Protein AF-A0A9P6C0B3-F1 (afdb_monomer_lite)

Organism: NCBI:txid1400762

Secondary structure (DSSP, 8-state):
-GGGS-TT-BTT-GGGPSP-PPPTTS-HHHHHHHHHH-STT--------SSTTSSHHHHHHHHHTTTS--B---TTS-GGG--TTHHHHHHHHHHHHH-HHHHHHHHHHHHH-TTGGGS-HHHHHIIIIIHHHHTT-S---

InterPro domains:
  IPR056884 Nephrocystin 3-like, N-terminal [PF24883] (40-130)

Sequence (141 aa):
MLPHVIPGAESNSATRDPSPKCYLDARIQVREDLHNRIDGATRLIWIHGLLAGVGKSAIMQTTIETTCATLFFSSSSDPPRNDSKKVPTTLAYNLAVANDGYYRYIKAVLSTDPFFREKSPAEWFHRLFIAPFINNLVEET

Structure (mmCIF, N/CA/C/O backbone):
data_AF-A0A9P6C0B3-F1
#
_entry.id   AF-A0A9P6C0B3-F1
#
loop_
_atom_site.group_PDB
_atom_site.id
_atom_site.type_symbol
_atom_site.label_atom_id
_atom_site.label_alt_id
_atom_site.label_comp_id
_atom_site.label_asym_id
_atom_site.label_entity_id
_atom_site.label_seq_id
_atom_site.pdbx_PDB_ins_code
_atom_site.Cartn_x
_atom_site.Cartn_y
_atom_site.Cartn_z
_atom_site.occupancy
_atom_site.B_iso_or_equiv
_atom_site.auth_seq_id
_atom_site.auth_comp_id
_atom_site.auth_asym_id
_atom_site.auth_atom_id
_atom_site.pdbx_PDB_model_num
ATOM 1 N N . MET A 1 1 ? -15.578 -2.709 0.037 1.00 55.88 1 MET A N 1
ATOM 2 C CA . MET A 1 1 ? -14.298 -2.041 -0.295 1.00 55.88 1 MET A CA 1
ATOM 3 C C . MET A 1 1 ? -14.275 -1.514 -1.734 1.00 55.88 1 MET A C 1
ATOM 5 O O . MET A 1 1 ? -13.920 -0.362 -1.925 1.00 55.88 1 MET A O 1
ATOM 9 N N . LEU A 1 2 ? -14.745 -2.298 -2.713 1.00 51.59 2 LEU A N 1
ATOM 10 C CA . LEU A 1 2 ? -14.649 -2.046 -4.164 1.00 51.59 2 LEU A CA 1
ATOM 11 C C . LEU A 1 2 ? -15.020 -0.648 -4.726 1.00 51.59 2 LEU A C 1
ATOM 13 O O . LEU A 1 2 ? -14.259 -0.171 -5.560 1.00 51.59 2 LEU A O 1
ATOM 17 N N . PRO A 1 3 ? -16.089 0.071 -4.314 1.00 61.16 3 PRO A N 1
ATOM 18 C CA . PRO A 1 3 ? -16.416 1.368 -4.935 1.00 61.1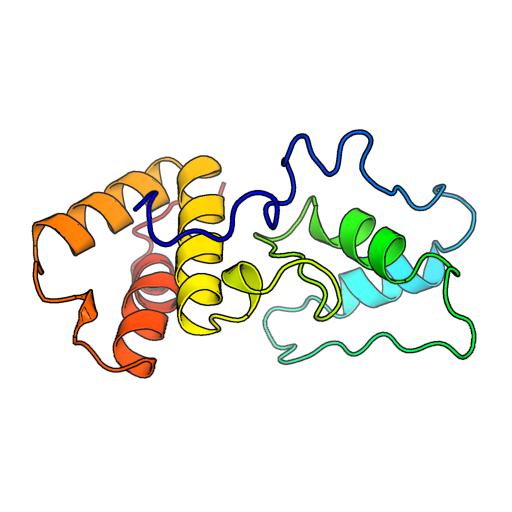6 3 PRO A CA 1
ATOM 19 C C . PRO A 1 3 ? -15.444 2.509 -4.574 1.00 61.16 3 PRO A C 1
ATOM 21 O O . PRO A 1 3 ? -15.614 3.641 -5.026 1.00 61.16 3 PRO A O 1
ATOM 24 N N . HIS A 1 4 ? -14.439 2.237 -3.738 1.00 66.75 4 HIS A N 1
ATOM 25 C CA . HIS A 1 4 ? -13.532 3.241 -3.175 1.00 66.75 4 HIS A CA 1
ATOM 26 C C . HIS A 1 4 ? -12.054 2.947 -3.457 1.00 66.75 4 HIS A C 1
ATOM 28 O O . HIS A 1 4 ? -11.175 3.581 -2.879 1.00 66.75 4 HIS A O 1
ATOM 34 N N . VAL A 1 5 ? -11.794 1.992 -4.344 1.00 70.50 5 VAL A N 1
ATOM 35 C CA . VAL A 1 5 ? -10.462 1.653 -4.843 1.00 70.50 5 VAL A CA 1
ATOM 36 C C . VAL A 1 5 ? -10.230 2.400 -6.159 1.00 70.50 5 VAL A C 1
ATOM 38 O O . VAL A 1 5 ? -11.191 2.710 -6.863 1.00 70.50 5 VAL A O 1
ATOM 41 N N . ILE A 1 6 ? -8.982 2.742 -6.483 1.00 73.38 6 ILE A N 1
ATOM 42 C CA . ILE A 1 6 ? -8.609 3.319 -7.780 1.00 73.38 6 ILE A CA 1
ATOM 43 C C . ILE A 1 6 ? -8.379 2.159 -8.760 1.00 73.38 6 ILE A C 1
ATOM 45 O O . ILE A 1 6 ? -7.325 1.519 -8.690 1.00 73.38 6 ILE A O 1
ATOM 49 N N . PRO A 1 7 ? -9.314 1.877 -9.689 1.00 70.00 7 PRO A N 1
ATOM 50 C CA . PRO A 1 7 ? -9.179 0.733 -10.576 1.00 70.00 7 PRO A CA 1
ATOM 51 C C . PRO A 1 7 ? -7.935 0.896 -11.445 1.00 70.00 7 PRO A C 1
ATOM 53 O O . PRO A 1 7 ? -7.698 1.952 -12.031 1.00 70.00 7 PRO A O 1
ATOM 56 N N . GLY A 1 8 ? -7.117 -0.147 -11.506 1.00 67.75 8 GLY A N 1
ATOM 57 C CA . GLY A 1 8 ? -5.891 -0.171 -12.295 1.00 67.75 8 GLY A CA 1
ATOM 58 C C . GLY A 1 8 ? -4.733 0.689 -11.794 1.00 67.75 8 GLY A C 1
ATOM 59 O O . GLY A 1 8 ? -3.803 0.958 -12.552 1.00 67.75 8 GLY A O 1
ATOM 60 N N . ALA A 1 9 ? -4.774 1.150 -10.542 1.00 69.94 9 ALA A N 1
ATOM 61 C CA . ALA A 1 9 ? -3.588 1.652 -9.835 1.00 69.94 9 ALA A CA 1
ATOM 62 C C . ALA A 1 9 ? -2.786 0.527 -9.152 1.00 69.94 9 ALA A C 1
ATOM 64 O O . ALA A 1 9 ? -1.698 0.752 -8.617 1.00 69.94 9 ALA A O 1
ATOM 65 N N . GLU A 1 10 ? -3.346 -0.676 -9.157 1.00 71.19 10 GLU A N 1
ATOM 66 C CA . GLU A 1 10 ? -2.810 -1.859 -8.497 1.00 71.19 10 GLU A CA 1
ATOM 67 C C . GLU A 1 10 ? -1.640 -2.445 -9.281 1.00 71.19 10 GLU A C 1
ATOM 69 O O . GLU A 1 10 ? -1.595 -2.353 -10.512 1.00 71.19 10 GLU A O 1
ATOM 74 N N . SER A 1 11 ? -0.683 -3.036 -8.563 1.00 65.12 11 SER A N 1
ATOM 75 C CA . SER A 1 11 ? 0.534 -3.605 -9.151 1.00 65.12 11 SER A CA 1
ATOM 76 C C . SER A 1 11 ? 0.227 -4.701 -10.175 1.00 65.12 11 SER A C 1
ATOM 78 O O . SER A 1 11 ? 0.871 -4.745 -11.217 1.00 65.12 11 SER A O 1
ATOM 80 N N . ASN A 1 12 ? -0.797 -5.515 -9.920 1.00 65.25 12 ASN A N 1
ATOM 81 C CA . ASN A 1 12 ? -1.239 -6.636 -10.754 1.00 65.25 12 ASN A CA 1
ATOM 82 C C . ASN A 1 12 ? -2.385 -6.282 -11.724 1.00 65.25 12 ASN A C 1
ATOM 84 O O . ASN A 1 12 ? -3.079 -7.171 -12.217 1.00 65.25 12 ASN A O 1
ATOM 88 N N . SER A 1 13 ? -2.642 -4.997 -11.980 1.00 66.75 13 SER A N 1
ATOM 89 C CA . SER A 1 13 ? -3.739 -4.621 -12.870 1.00 66.75 13 SER A CA 1
ATOM 90 C C . SER A 1 13 ? -3.490 -5.036 -14.322 1.00 66.75 13 SER A C 1
ATOM 92 O O . SER A 1 13 ? -2.424 -4.766 -14.869 1.00 66.75 13 SER A O 1
ATOM 94 N N . ALA A 1 14 ? -4.532 -5.541 -14.992 1.00 67.38 14 ALA A N 1
ATOM 95 C CA . ALA A 1 14 ? -4.520 -5.832 -16.427 1.00 67.38 14 ALA A CA 1
ATOM 96 C C . ALA A 1 14 ? -4.146 -4.622 -17.308 1.00 67.38 14 ALA A C 1
ATOM 98 O O . ALA A 1 14 ? -3.571 -4.795 -18.375 1.00 67.38 14 ALA A O 1
ATOM 99 N N . THR A 1 15 ? -4.399 -3.379 -16.869 1.00 65.44 15 THR A N 1
ATOM 100 C CA . THR A 1 15 ? -3.961 -2.183 -17.621 1.00 65.44 15 THR A CA 1
ATOM 101 C C . THR A 1 15 ? -2.446 -1.989 -17.606 1.00 65.44 15 THR A C 1
ATOM 103 O O . THR A 1 15 ? -1.927 -1.114 -18.294 1.00 65.44 15 THR A O 1
ATOM 106 N N . ARG A 1 16 ? -1.743 -2.748 -16.764 1.00 63.88 16 ARG A N 1
ATOM 107 C CA . ARG A 1 16 ? -0.292 -2.755 -16.637 1.00 63.88 16 ARG A CA 1
ATOM 108 C C . ARG A 1 16 ? 0.303 -4.057 -17.159 1.00 63.88 16 ARG A C 1
ATOM 110 O O . ARG A 1 16 ? 1.453 -4.285 -16.847 1.00 63.88 16 ARG A O 1
ATOM 117 N N . ASP A 1 17 ? -0.423 -4.900 -17.895 1.00 65.31 17 ASP A N 1
ATOM 118 C CA . ASP A 1 17 ? 0.117 -6.146 -18.454 1.00 65.31 17 ASP A CA 1
ATOM 119 C C . ASP A 1 17 ? 0.563 -5.945 -19.923 1.00 65.31 17 ASP A C 1
ATOM 121 O O . ASP A 1 17 ? -0.264 -5.547 -20.749 1.00 65.31 17 ASP A O 1
ATOM 125 N N . PRO A 1 18 ? 1.844 -6.175 -20.285 1.00 65.00 18 PRO A N 1
ATOM 126 C CA . PRO A 1 18 ? 2.954 -6.548 -19.411 1.00 65.00 18 PRO A CA 1
ATOM 127 C C . PRO A 1 18 ? 3.468 -5.372 -18.579 1.00 65.00 18 PRO A C 1
ATOM 129 O O . PRO A 1 18 ? 3.610 -4.247 -19.070 1.00 65.00 18 PRO A O 1
ATOM 132 N N . SER A 1 19 ? 3.810 -5.663 -17.320 1.00 62.06 19 SER A N 1
ATOM 133 C CA . SER A 1 19 ? 4.376 -4.681 -16.390 1.00 62.06 19 SER A CA 1
ATOM 134 C C . SER A 1 19 ? 5.587 -4.000 -17.021 1.00 62.06 19 SER A C 1
ATOM 136 O O . SER A 1 19 ? 6.425 -4.702 -17.595 1.00 62.06 19 SER A O 1
ATOM 138 N N . PRO A 1 20 ? 5.745 -2.665 -16.913 1.00 65.62 20 PRO A N 1
ATOM 139 C CA . PRO A 1 20 ? 6.956 -2.006 -17.374 1.00 65.62 20 PRO A CA 1
ATOM 140 C C . PRO A 1 20 ? 8.136 -2.494 -16.528 1.00 65.62 20 PRO A C 1
ATOM 142 O O . PRO A 1 20 ? 8.355 -2.043 -15.406 1.00 65.62 20 PRO A O 1
ATOM 145 N N . LYS A 1 21 ? 8.887 -3.449 -17.075 1.00 63.84 21 LYS A N 1
ATOM 146 C CA . LYS A 1 21 ? 10.059 -4.045 -16.439 1.00 63.84 21 LYS A CA 1
ATOM 147 C C . LYS A 1 21 ? 11.298 -3.255 -16.813 1.00 63.84 21 LYS A C 1
ATOM 149 O O . LYS A 1 21 ? 11.502 -2.893 -17.973 1.00 63.84 21 LYS A O 1
ATOM 154 N N . CYS A 1 22 ? 12.146 -2.998 -15.826 1.00 64.19 22 CYS A N 1
ATOM 155 C CA . CYS A 1 22 ? 13.499 -2.571 -16.121 1.00 64.19 22 CYS A CA 1
ATOM 156 C C . CYS A 1 22 ? 14.297 -3.814 -16.530 1.00 64.19 22 CYS A C 1
ATOM 158 O O . CYS A 1 22 ? 14.380 -4.766 -15.754 1.00 64.19 22 CYS A O 1
ATOM 160 N N . TYR A 1 23 ? 14.848 -3.832 -17.747 1.00 62.38 23 TYR A N 1
ATOM 161 C CA . TYR A 1 23 ? 15.760 -4.901 -18.155 1.00 62.38 23 TYR A CA 1
ATOM 162 C C . TYR A 1 23 ? 16.934 -4.949 -17.170 1.00 62.38 23 TYR A C 1
ATOM 164 O O . TYR A 1 23 ? 17.548 -3.916 -16.885 1.00 62.38 23 TYR A O 1
ATOM 172 N N . LEU A 1 24 ? 17.167 -6.148 -16.621 1.00 54.00 24 LEU A N 1
ATOM 173 C CA . LEU A 1 24 ? 17.952 -6.418 -15.410 1.00 54.00 24 LEU A CA 1
ATOM 174 C C . LEU A 1 24 ? 19.341 -5.765 -15.408 1.00 54.00 24 LEU A C 1
ATOM 176 O O . LEU A 1 24 ? 19.839 -5.394 -14.348 1.00 54.00 24 LEU A O 1
ATOM 180 N N . ASP A 1 25 ? 19.925 -5.588 -16.588 1.00 57.72 25 ASP A N 1
ATOM 181 C CA . ASP A 1 25 ? 21.346 -5.296 -16.752 1.00 57.72 25 ASP A CA 1
ATOM 182 C C . ASP A 1 25 ? 21.640 -3.785 -16.746 1.00 57.72 25 ASP A C 1
ATOM 184 O O . ASP A 1 25 ? 22.766 -3.360 -16.501 1.00 57.72 25 ASP A O 1
ATOM 188 N N . ALA A 1 26 ? 20.630 -2.936 -16.971 1.00 56.06 26 ALA A N 1
ATOM 189 C CA . ALA A 1 26 ? 20.849 -1.511 -17.233 1.00 56.06 26 ALA A CA 1
ATOM 190 C C . ALA A 1 26 ? 20.853 -0.612 -15.977 1.00 56.06 26 ALA A C 1
ATOM 192 O O . ALA A 1 26 ? 21.152 0.581 -16.082 1.00 56.06 26 ALA A O 1
ATOM 193 N N . ARG A 1 27 ? 20.464 -1.120 -14.795 1.00 63.94 27 ARG A N 1
ATOM 194 C CA . ARG A 1 27 ? 20.191 -0.280 -13.600 1.00 63.94 27 ARG A CA 1
ATOM 195 C C . ARG A 1 27 ? 20.495 -0.950 -12.247 1.00 63.94 27 ARG A C 1
ATOM 197 O O . ARG A 1 27 ? 19.934 -0.530 -11.238 1.00 63.94 27 ARG A O 1
ATOM 204 N N . ILE A 1 28 ? 21.369 -1.960 -12.207 1.00 67.25 28 ILE A N 1
ATOM 205 C CA . ILE A 1 28 ? 21.651 -2.766 -10.998 1.00 67.25 28 ILE A CA 1
ATOM 206 C C . ILE A 1 28 ? 21.989 -1.890 -9.783 1.00 67.25 28 ILE A C 1
ATOM 208 O O . ILE A 1 28 ? 21.347 -2.032 -8.749 1.00 67.25 28 ILE A O 1
ATOM 212 N N . GLN A 1 29 ? 22.905 -0.927 -9.933 1.00 70.12 29 GLN A N 1
ATOM 213 C CA . GLN A 1 29 ? 23.326 -0.043 -8.836 1.00 70.12 29 GLN A CA 1
ATOM 214 C C . GLN A 1 29 ? 22.158 0.745 -8.230 1.00 70.12 29 GLN A C 1
ATOM 216 O O . GLN A 1 29 ? 21.997 0.777 -7.021 1.00 70.12 29 GLN A O 1
ATOM 221 N N . VAL A 1 30 ? 21.276 1.306 -9.063 1.00 72.06 30 VAL A N 1
ATOM 222 C CA . VAL A 1 30 ? 20.123 2.084 -8.579 1.00 72.06 30 VAL A CA 1
ATOM 223 C C . VAL A 1 30 ? 19.123 1.197 -7.833 1.00 72.06 30 VAL A C 1
ATOM 225 O O . VAL A 1 30 ? 18.468 1.661 -6.903 1.00 72.06 30 VAL A O 1
ATOM 228 N N . ARG A 1 31 ? 18.978 -0.070 -8.238 1.00 71.31 31 ARG A N 1
ATOM 229 C CA . ARG A 1 31 ? 18.092 -1.021 -7.559 1.00 71.31 31 ARG A CA 1
ATOM 230 C C . ARG A 1 31 ? 18.666 -1.470 -6.221 1.00 71.31 31 ARG A C 1
ATOM 232 O O . ARG A 1 31 ? 17.924 -1.463 -5.250 1.00 71.31 31 ARG A O 1
ATOM 239 N N . GLU A 1 32 ? 19.949 -1.811 -6.183 1.00 74.69 32 GLU A N 1
ATOM 240 C CA . GLU A 1 32 ? 20.679 -2.149 -4.954 1.00 74.69 32 GLU A CA 1
ATOM 241 C C . GLU A 1 32 ? 20.620 -0.987 -3.955 1.00 74.69 32 GLU A C 1
ATOM 243 O O . GLU A 1 32 ? 20.222 -1.169 -2.808 1.00 74.69 32 GLU A O 1
ATOM 248 N N . ASP A 1 33 ? 20.900 0.236 -4.413 1.00 76.31 33 ASP A N 1
ATOM 249 C CA . ASP A 1 33 ? 20.789 1.445 -3.596 1.00 76.31 33 ASP A CA 1
ATOM 250 C C . ASP A 1 33 ? 19.361 1.651 -3.083 1.00 76.31 33 ASP A C 1
ATOM 252 O O . ASP A 1 33 ? 19.157 2.060 -1.942 1.00 76.31 33 ASP A O 1
ATOM 256 N N . LEU A 1 34 ? 18.353 1.382 -3.919 1.00 75.75 34 LEU A N 1
ATOM 257 C CA . LEU A 1 34 ? 16.957 1.502 -3.522 1.00 75.75 34 LEU A CA 1
ATOM 258 C C . LEU A 1 34 ? 16.574 0.423 -2.502 1.00 75.75 34 LEU A C 1
ATOM 260 O O . LEU A 1 34 ? 15.927 0.762 -1.521 1.00 75.75 34 LEU A O 1
ATOM 264 N N . HIS A 1 35 ? 16.994 -0.831 -2.683 1.00 74.38 35 HIS A N 1
ATOM 265 C CA . HIS A 1 35 ? 16.762 -1.908 -1.713 1.00 74.38 35 HIS A CA 1
ATOM 266 C C . HIS A 1 35 ? 17.434 -1.620 -0.374 1.00 74.38 35 HIS A C 1
ATOM 268 O O . HIS A 1 35 ? 16.765 -1.693 0.649 1.00 74.38 35 HIS A O 1
ATOM 274 N N . ASN A 1 36 ? 18.697 -1.194 -0.376 1.00 75.31 36 ASN A N 1
ATOM 275 C CA . ASN A 1 36 ? 19.425 -0.847 0.847 1.00 75.31 36 ASN A CA 1
ATOM 276 C C . ASN A 1 36 ? 18.813 0.351 1.583 1.00 75.31 36 ASN A C 1
ATOM 278 O O . ASN A 1 36 ? 18.947 0.469 2.797 1.00 75.31 36 ASN A O 1
ATOM 282 N N . ARG A 1 37 ? 18.145 1.249 0.852 1.00 72.31 37 ARG A N 1
ATOM 283 C CA . ARG A 1 37 ? 17.434 2.400 1.420 1.00 72.31 37 ARG A CA 1
ATOM 284 C C . ARG A 1 37 ? 15.989 2.102 1.784 1.00 72.31 37 ARG A C 1
ATOM 286 O O . ARG A 1 37 ? 15.377 2.925 2.446 1.00 72.31 37 ARG A O 1
ATOM 293 N N . ILE A 1 38 ? 15.414 0.977 1.371 1.00 70.94 38 ILE A N 1
ATOM 294 C CA . ILE A 1 38 ? 14.140 0.505 1.921 1.00 70.94 38 ILE A CA 1
ATOM 295 C C . ILE A 1 38 ? 14.475 -0.209 3.235 1.00 70.94 38 ILE A C 1
ATOM 297 O O . ILE A 1 38 ? 14.327 -1.416 3.387 1.00 70.94 38 ILE A O 1
ATOM 301 N N . ASP A 1 39 ? 14.990 0.561 4.190 1.00 66.88 39 ASP A N 1
ATOM 302 C CA . ASP A 1 39 ? 15.026 0.170 5.588 1.00 66.88 39 ASP A CA 1
ATOM 303 C C . ASP A 1 39 ? 13.744 0.686 6.258 1.00 66.88 39 ASP A C 1
ATOM 305 O O . ASP A 1 39 ? 13.143 1.675 5.828 1.00 66.88 39 ASP A O 1
ATOM 309 N N . GLY A 1 40 ? 13.280 0.028 7.322 1.00 61.78 40 GLY A N 1
ATOM 310 C CA . GLY A 1 40 ? 12.069 0.449 8.046 1.00 61.78 40 GLY A CA 1
ATOM 311 C C . GLY A 1 40 ? 12.138 1.870 8.639 1.00 61.78 40 GLY A C 1
ATOM 312 O O . GLY A 1 40 ? 11.162 2.338 9.224 1.00 61.78 40 GLY A O 1
ATOM 313 N N . ALA A 1 41 ? 13.274 2.567 8.504 1.00 66.88 41 ALA A N 1
ATOM 314 C CA . ALA A 1 41 ? 13.493 3.939 8.947 1.00 66.88 41 ALA A CA 1
ATOM 315 C C . ALA A 1 41 ? 13.276 4.982 7.834 1.00 66.88 41 ALA A C 1
ATOM 317 O O . ALA A 1 41 ? 13.078 6.169 8.129 1.00 66.88 41 ALA A O 1
ATOM 318 N N . THR A 1 42 ? 13.291 4.576 6.563 1.00 68.12 42 THR A N 1
ATOM 319 C CA . THR A 1 42 ? 13.213 5.503 5.437 1.00 68.12 42 THR A CA 1
ATOM 320 C C . THR A 1 42 ? 11.792 6.008 5.214 1.00 68.12 42 THR A C 1
ATOM 322 O O . THR A 1 42 ? 10.876 5.282 4.842 1.00 68.12 42 THR A O 1
ATOM 325 N N . ARG A 1 43 ? 11.608 7.317 5.422 1.00 66.12 43 ARG A N 1
ATOM 326 C CA . ARG A 1 43 ? 10.287 7.970 5.371 1.00 66.12 43 ARG A CA 1
ATOM 327 C C . ARG A 1 43 ? 9.870 8.423 3.972 1.00 66.12 43 ARG A C 1
ATOM 329 O O . ARG A 1 43 ? 8.683 8.620 3.732 1.00 66.12 43 ARG A O 1
ATOM 336 N N . LEU A 1 44 ? 10.829 8.640 3.070 1.00 77.50 44 LEU A N 1
ATOM 337 C CA . LEU A 1 44 ? 10.578 9.070 1.694 1.00 77.50 44 LEU A CA 1
ATOM 338 C C . LEU A 1 44 ? 11.798 8.796 0.808 1.00 77.50 44 LEU A C 1
ATOM 340 O O . LEU A 1 44 ? 12.906 9.233 1.123 1.00 77.50 44 LEU A O 1
ATOM 344 N N . ILE A 1 45 ? 11.581 8.155 -0.343 1.00 76.06 45 ILE A N 1
ATOM 345 C CA . ILE A 1 45 ? 12.592 8.016 -1.396 1.00 76.06 45 ILE A CA 1
ATOM 346 C C . ILE A 1 45 ? 12.122 8.779 -2.629 1.00 76.06 45 ILE A C 1
ATOM 348 O O . ILE A 1 45 ? 11.065 8.493 -3.188 1.00 76.06 45 ILE A O 1
ATOM 352 N N . TRP A 1 46 ? 12.916 9.759 -3.056 1.00 79.25 46 TRP A N 1
ATOM 353 C CA . TRP A 1 46 ? 12.627 10.578 -4.228 1.00 79.25 46 TRP A CA 1
ATOM 354 C C . TRP A 1 46 ? 13.542 10.195 -5.393 1.00 79.25 46 TRP A C 1
ATOM 356 O O . TRP A 1 46 ? 14.754 10.396 -5.324 1.00 79.25 46 TRP A O 1
ATOM 366 N N . ILE A 1 47 ? 12.966 9.653 -6.471 1.00 75.44 47 ILE A N 1
ATOM 367 C CA . ILE A 1 47 ? 13.692 9.288 -7.696 1.00 75.44 47 ILE A CA 1
ATOM 368 C C . ILE A 1 47 ? 13.409 10.342 -8.768 1.00 75.44 47 ILE A C 1
ATOM 370 O O . ILE A 1 47 ? 12.316 10.398 -9.333 1.00 75.44 47 ILE A O 1
ATOM 374 N N . HIS A 1 48 ? 14.409 11.159 -9.094 1.00 76.75 48 HIS A N 1
ATOM 375 C CA . HIS A 1 48 ? 14.323 12.170 -10.149 1.00 76.75 48 HIS A CA 1
ATOM 376 C C . HIS A 1 48 ? 15.315 11.888 -11.279 1.00 76.75 48 HIS A C 1
ATOM 378 O O . HIS A 1 48 ? 16.299 11.175 -11.120 1.00 76.75 48 HIS A O 1
ATOM 384 N N . GLY A 1 49 ? 15.047 12.442 -12.459 1.00 70.75 49 GLY A N 1
ATOM 385 C CA . GLY A 1 49 ? 15.947 12.323 -13.603 1.00 70.75 49 GLY A CA 1
ATOM 386 C C . GLY A 1 49 ? 15.513 13.246 -14.729 1.00 70.75 49 GLY A C 1
ATOM 387 O O . GLY A 1 49 ? 14.310 13.393 -14.950 1.00 70.75 49 GLY A O 1
ATOM 388 N N . LEU A 1 50 ? 16.496 13.827 -15.418 1.00 69.75 50 LEU A N 1
ATOM 389 C CA . LEU A 1 50 ? 16.349 14.922 -16.388 1.00 69.75 50 LEU A CA 1
ATOM 390 C C . LEU A 1 50 ? 15.489 14.574 -17.611 1.00 69.75 50 LEU A C 1
ATOM 392 O O . LEU A 1 50 ? 14.907 15.455 -18.230 1.00 69.75 50 LEU A O 1
ATOM 396 N N . LEU A 1 51 ? 15.392 13.290 -17.947 1.00 53.41 51 LEU A N 1
ATOM 397 C CA . LEU A 1 51 ? 14.681 12.808 -19.125 1.00 53.41 51 LEU A CA 1
ATOM 398 C C . LEU A 1 51 ? 13.370 12.115 -18.723 1.00 53.41 51 LEU A C 1
ATOM 400 O O . LEU A 1 51 ? 13.331 11.272 -17.814 1.00 53.41 51 LEU A O 1
ATOM 404 N N . ALA A 1 52 ? 12.280 12.459 -19.409 1.00 64.94 52 ALA A N 1
ATOM 405 C CA . ALA A 1 52 ? 11.047 11.676 -19.390 1.00 64.94 52 ALA A CA 1
ATOM 406 C C . ALA A 1 52 ? 11.273 10.336 -20.118 1.00 64.94 52 ALA A C 1
ATOM 408 O O . ALA A 1 52 ? 12.126 10.237 -20.993 1.00 64.94 52 ALA A O 1
ATOM 409 N N . GLY A 1 53 ? 10.562 9.276 -19.727 1.00 61.44 53 GLY A N 1
ATOM 410 C CA . GLY A 1 53 ? 10.641 7.979 -20.417 1.00 61.44 53 GLY A CA 1
ATOM 411 C C . GLY A 1 53 ? 11.863 7.099 -20.106 1.00 61.44 53 GLY A C 1
ATOM 412 O O . GLY A 1 53 ? 11.895 5.956 -20.537 1.00 61.44 53 GLY A O 1
ATOM 413 N N . VAL A 1 54 ? 12.825 7.535 -19.282 1.00 65.75 54 VAL A N 1
ATOM 414 C CA . VAL A 1 54 ? 14.030 6.731 -18.934 1.00 65.75 54 VAL A CA 1
ATOM 415 C C . VAL A 1 54 ? 13.789 5.536 -18.001 1.00 65.75 54 VAL A C 1
ATOM 417 O O . VAL A 1 54 ? 14.740 4.963 -17.464 1.00 65.75 54 VAL A O 1
ATOM 420 N N . GLY A 1 55 ? 12.524 5.179 -17.775 1.00 66.44 55 GLY A N 1
ATOM 421 C CA . GLY A 1 55 ? 12.152 4.008 -16.987 1.00 66.44 55 GLY A CA 1
ATOM 422 C C . GLY A 1 55 ? 12.183 4.203 -15.470 1.00 66.44 55 GLY A C 1
ATOM 423 O O . GLY A 1 55 ? 12.271 3.216 -14.757 1.00 66.44 55 GLY A O 1
ATOM 424 N N . LYS A 1 56 ? 12.073 5.434 -14.942 1.00 75.25 56 LYS A N 1
ATOM 425 C CA . LYS A 1 56 ? 12.014 5.677 -13.479 1.00 75.25 56 LYS A CA 1
ATOM 426 C C . LYS A 1 56 ? 10.905 4.860 -12.799 1.00 75.25 56 LYS A C 1
ATOM 428 O O . LYS A 1 56 ? 11.156 4.178 -11.812 1.00 75.25 56 LYS A O 1
ATOM 433 N N . SER A 1 57 ? 9.704 4.870 -13.378 1.00 72.06 57 SER A N 1
ATOM 434 C CA . SER A 1 57 ? 8.570 4.075 -12.891 1.00 72.06 57 SER A CA 1
ATOM 435 C C . SER A 1 57 ? 8.802 2.568 -13.029 1.00 72.06 57 SER A C 1
ATOM 437 O O . SER A 1 57 ? 8.358 1.822 -12.168 1.00 72.06 57 SER A O 1
ATOM 439 N N . ALA A 1 58 ? 9.528 2.132 -14.066 1.00 73.75 58 ALA A N 1
ATOM 440 C CA . ALA A 1 58 ? 9.882 0.727 -14.271 1.00 73.75 58 ALA A CA 1
ATOM 441 C C . ALA A 1 58 ? 10.912 0.237 -13.241 1.00 73.75 58 ALA A C 1
ATOM 443 O O . ALA A 1 58 ? 10.791 -0.877 -12.743 1.00 73.75 58 ALA A O 1
ATOM 444 N N . ILE A 1 59 ? 11.897 1.073 -12.882 1.00 74.62 59 ILE A N 1
ATOM 445 C CA . ILE A 1 59 ? 12.859 0.785 -11.805 1.00 74.62 59 ILE A CA 1
ATOM 446 C C . ILE A 1 59 ? 12.113 0.640 -10.489 1.00 74.62 59 ILE A C 1
ATOM 448 O O . ILE A 1 59 ? 12.260 -0.384 -9.837 1.00 74.62 59 ILE A O 1
ATOM 452 N N . MET A 1 60 ? 11.282 1.630 -10.137 1.00 74.62 60 MET A N 1
ATOM 453 C CA . MET A 1 60 ? 10.523 1.573 -8.894 1.00 74.62 60 MET A CA 1
ATOM 454 C C . MET A 1 60 ? 9.676 0.307 -8.880 1.00 74.62 60 MET A C 1
ATOM 456 O O . MET A 1 60 ? 9.879 -0.512 -8.001 1.00 74.62 60 MET A O 1
ATOM 460 N N . GLN A 1 61 ? 8.866 0.065 -9.916 1.00 74.19 61 GLN A N 1
ATOM 461 C CA . GLN A 1 61 ? 8.063 -1.152 -10.014 1.00 74.19 61 GLN A CA 1
ATOM 462 C C . GLN A 1 61 ? 8.871 -2.433 -9.833 1.00 74.19 61 GLN A C 1
ATOM 464 O O . GLN A 1 61 ? 8.520 -3.227 -8.974 1.00 74.19 61 GLN A O 1
ATOM 469 N N . THR A 1 62 ? 9.985 -2.589 -10.543 1.00 72.31 62 THR A N 1
ATOM 470 C CA . THR A 1 62 ? 10.807 -3.805 -10.452 1.00 72.31 62 THR A CA 1
ATOM 471 C C . THR A 1 62 ? 11.398 -4.016 -9.047 1.00 72.31 62 THR A C 1
ATOM 473 O O . THR A 1 62 ? 11.610 -5.154 -8.647 1.00 72.31 62 THR A O 1
ATOM 476 N N . THR A 1 63 ? 11.685 -2.950 -8.291 1.00 71.94 63 THR A N 1
ATOM 477 C CA . THR A 1 63 ? 12.321 -3.056 -6.965 1.00 71.94 63 THR A CA 1
ATOM 478 C C . THR A 1 63 ? 11.341 -3.403 -5.844 1.00 71.94 63 THR A C 1
ATOM 480 O O . THR A 1 63 ? 11.694 -4.148 -4.933 1.00 71.94 63 THR A O 1
ATOM 483 N N . ILE A 1 64 ? 10.133 -2.843 -5.891 1.00 71.44 64 ILE A N 1
ATOM 484 C CA . ILE A 1 64 ? 9.123 -2.957 -4.820 1.00 71.44 64 ILE A CA 1
ATOM 485 C C . ILE A 1 64 ? 8.067 -4.037 -5.067 1.00 71.44 64 ILE A C 1
ATOM 487 O O . ILE A 1 64 ? 7.383 -4.430 -4.126 1.00 71.44 64 ILE A O 1
ATOM 491 N N . GLU A 1 65 ? 7.954 -4.559 -6.293 1.00 66.69 65 GLU A N 1
ATOM 492 C CA . GLU A 1 65 ? 7.021 -5.644 -6.643 1.00 66.69 65 GLU A CA 1
ATOM 493 C C . GLU A 1 65 ? 7.238 -6.915 -5.803 1.00 66.69 65 GLU A C 1
ATOM 495 O O . GLU A 1 65 ? 6.295 -7.675 -5.606 1.00 66.69 65 GLU A O 1
ATOM 500 N N . THR A 1 66 ? 8.437 -7.115 -5.245 1.00 64.06 66 THR A N 1
ATOM 501 C CA . THR A 1 66 ? 8.773 -8.277 -4.405 1.00 64.06 66 THR A CA 1
ATOM 502 C C . THR A 1 66 ? 8.865 -7.978 -2.908 1.00 64.06 66 THR A C 1
ATOM 504 O O . THR A 1 66 ? 9.152 -8.893 -2.145 1.00 64.06 66 THR A O 1
ATOM 507 N N . THR A 1 67 ? 8.691 -6.727 -2.470 1.00 64.62 67 THR A N 1
ATOM 508 C CA . THR A 1 67 ? 8.997 -6.329 -1.080 1.00 64.62 67 THR A CA 1
ATOM 509 C C . THR A 1 67 ? 7.893 -5.549 -0.380 1.00 64.62 67 THR A C 1
ATOM 511 O O . THR A 1 67 ? 7.844 -5.570 0.846 1.00 64.62 67 THR A O 1
ATOM 514 N N . CYS A 1 68 ? 7.002 -4.855 -1.098 1.00 66.94 68 CYS A N 1
ATOM 515 C CA . CYS A 1 68 ? 6.008 -3.983 -0.468 1.00 66.94 68 CYS A CA 1
ATOM 516 C C . CYS A 1 68 ? 4.681 -3.930 -1.233 1.00 66.94 68 CYS A C 1
ATOM 518 O O . CYS A 1 68 ? 4.634 -3.928 -2.466 1.00 66.94 68 CYS A O 1
ATOM 520 N N . ALA A 1 69 ? 3.583 -3.734 -0.497 1.00 66.06 69 ALA A N 1
ATOM 521 C CA . ALA A 1 69 ? 2.346 -3.276 -1.114 1.00 66.06 69 ALA A CA 1
ATOM 522 C C . ALA A 1 69 ? 2.546 -1.890 -1.730 1.00 66.06 69 ALA A C 1
ATOM 524 O O . ALA A 1 69 ? 3.086 -0.977 -1.106 1.00 66.06 69 ALA A O 1
ATOM 525 N N . THR A 1 70 ? 2.101 -1.743 -2.974 1.00 69.38 70 THR A N 1
ATOM 526 C CA . THR A 1 70 ? 2.410 -0.573 -3.793 1.00 69.38 70 THR A CA 1
ATOM 527 C C . THR A 1 70 ? 1.169 -0.041 -4.489 1.00 69.38 70 THR A C 1
ATOM 529 O O . THR A 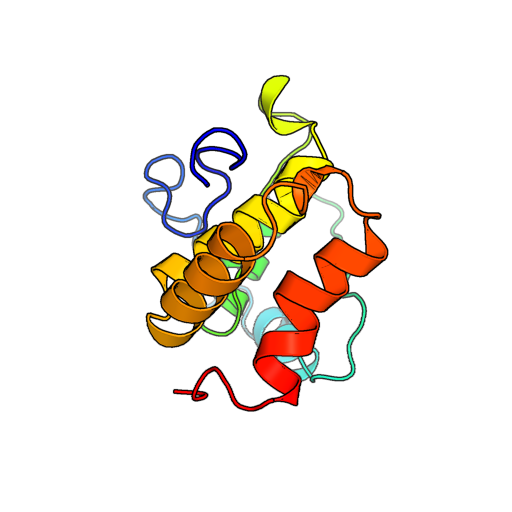1 70 ? 0.311 -0.808 -4.929 1.00 69.38 70 THR A O 1
ATOM 532 N N . LEU A 1 71 ? 1.116 1.284 -4.645 1.00 69.62 71 LEU A N 1
ATOM 533 C CA . LEU A 1 71 ? 0.181 1.980 -5.517 1.00 69.62 71 LEU A CA 1
ATOM 534 C C . LEU A 1 71 ? 0.921 2.750 -6.623 1.00 69.62 71 LEU A C 1
ATOM 536 O O . LEU A 1 71 ? 1.835 3.519 -6.330 1.00 69.62 71 LEU A O 1
ATOM 540 N N . PHE A 1 72 ? 0.480 2.619 -7.876 1.00 67.94 72 PHE A N 1
ATOM 541 C CA . PHE A 1 72 ? 0.966 3.440 -8.989 1.00 67.94 72 PHE A CA 1
ATOM 542 C C . PHE A 1 72 ? -0.136 4.353 -9.522 1.00 67.94 72 PHE A C 1
ATOM 544 O O . PHE A 1 72 ? -1.176 3.888 -9.984 1.00 67.94 72 PHE A O 1
ATOM 551 N N . PHE A 1 73 ? 0.115 5.659 -9.540 1.00 66.19 73 PHE A N 1
ATOM 552 C CA . PHE A 1 73 ? -0.794 6.644 -10.121 1.00 66.19 73 PHE A CA 1
ATOM 553 C C . PHE A 1 73 ? -0.015 7.740 -10.857 1.00 66.19 73 PHE A C 1
ATOM 555 O O . PHE A 1 73 ? 1.142 8.014 -10.546 1.00 66.19 73 PHE A O 1
ATOM 562 N N . SER A 1 74 ? -0.651 8.348 -11.858 1.00 60.12 74 SER A N 1
ATOM 563 C CA . SER A 1 74 ? -0.147 9.519 -12.581 1.00 60.12 74 SER A CA 1
ATOM 564 C C . SER A 1 74 ? -1.253 10.565 -12.641 1.00 60.12 74 SER A C 1
ATOM 566 O O . SER A 1 74 ? -2.409 10.218 -12.889 1.00 60.12 74 SER A O 1
ATOM 568 N N . SER A 1 75 ? -0.898 11.837 -12.442 1.00 56.28 75 SER A N 1
ATOM 569 C CA . SER A 1 75 ? -1.836 12.968 -12.510 1.00 56.28 75 SER A CA 1
ATOM 570 C C . SER A 1 75 ? -2.451 13.160 -13.900 1.00 56.28 75 SER A C 1
ATOM 572 O O . SER A 1 75 ? -3.491 13.798 -14.025 1.00 56.28 75 SER A O 1
ATOM 574 N N . SER A 1 76 ? -1.823 12.607 -14.941 1.00 52.16 76 SER A N 1
ATOM 575 C CA . SER A 1 76 ? -2.226 12.757 -16.343 1.00 52.16 76 SER A CA 1
ATOM 576 C C . SER A 1 76 ? -3.267 11.744 -16.829 1.00 52.16 76 SER A C 1
ATOM 578 O O . SER A 1 76 ? -3.716 11.843 -17.966 1.00 52.16 76 SER A O 1
ATOM 580 N N . SER A 1 77 ? -3.639 10.762 -16.008 1.00 51.38 77 SER A N 1
ATOM 581 C CA . SER A 1 77 ? -4.525 9.661 -16.406 1.00 51.38 77 SER A CA 1
ATOM 582 C C . SER A 1 77 ? -5.773 9.640 -15.523 1.00 51.38 77 SER A C 1
ATOM 584 O O . SER A 1 77 ? -5.726 9.184 -14.386 1.00 51.38 77 SER A O 1
ATOM 586 N N . ASP A 1 78 ? -6.872 10.135 -16.096 1.00 53.78 78 ASP A N 1
ATOM 587 C CA . ASP A 1 78 ? -8.270 10.061 -15.653 1.00 53.78 78 ASP A CA 1
ATOM 588 C C . ASP A 1 78 ? -8.705 10.880 -14.407 1.00 53.78 78 ASP A C 1
ATOM 590 O O . ASP A 1 78 ? -8.286 10.596 -13.281 1.00 53.78 78 ASP A O 1
ATOM 594 N N . PRO A 1 79 ? -9.678 11.813 -14.550 1.00 53.25 79 PRO A N 1
ATOM 595 C CA . PRO A 1 79 ? -10.298 12.554 -13.440 1.00 53.25 79 PRO A CA 1
ATOM 596 C C . PRO A 1 79 ? -10.761 11.713 -12.228 1.00 53.25 79 PRO A C 1
ATOM 598 O O . PRO A 1 79 ? -10.552 12.159 -11.097 1.00 53.25 79 PRO A O 1
ATOM 601 N N . PRO A 1 80 ? -11.346 10.499 -12.378 1.00 55.31 80 PRO A N 1
ATOM 602 C CA . PRO A 1 80 ? -11.759 9.683 -11.229 1.00 55.31 80 PRO A CA 1
ATOM 603 C C . PRO A 1 80 ? -10.606 9.146 -10.360 1.00 55.31 80 PRO A C 1
ATOM 605 O O . PRO A 1 80 ? -10.881 8.633 -9.266 1.00 55.31 80 PRO A O 1
ATOM 608 N N . ARG A 1 81 ? -9.344 9.263 -10.813 1.00 54.69 81 ARG A N 1
ATOM 609 C CA . ARG A 1 81 ? -8.132 8.852 -10.080 1.00 54.69 81 ARG A CA 1
ATOM 610 C C . ARG A 1 81 ? -7.532 9.953 -9.196 1.00 54.69 81 ARG A C 1
ATOM 612 O O . ARG A 1 81 ? -6.585 9.674 -8.469 1.00 54.69 81 ARG A O 1
ATOM 619 N N . ASN A 1 82 ? -8.083 11.170 -9.209 1.00 61.69 82 ASN A N 1
ATOM 620 C CA . ASN A 1 82 ? -7.542 12.309 -8.453 1.00 61.69 82 ASN A CA 1
ATOM 621 C C . ASN A 1 82 ? -8.119 12.455 -7.027 1.00 61.69 82 ASN A C 1
ATOM 623 O O . ASN A 1 82 ? -7.970 13.494 -6.387 1.00 61.69 82 ASN A O 1
ATOM 627 N N . ASP A 1 83 ? -8.807 11.428 -6.522 1.00 69.12 83 ASP A N 1
ATOM 628 C CA . ASP A 1 83 ? -9.306 11.412 -5.148 1.00 69.12 83 ASP A CA 1
ATOM 629 C C . ASP A 1 83 ? -8.258 10.796 -4.216 1.00 69.12 83 ASP A C 1
ATOM 631 O O . ASP A 1 83 ? -8.130 9.573 -4.101 1.00 69.12 83 ASP A O 1
ATOM 635 N N . SER A 1 84 ? -7.513 11.662 -3.528 1.00 68.31 84 SER A N 1
ATOM 636 C CA . SER A 1 84 ? -6.489 11.264 -2.558 1.00 68.31 84 SER A CA 1
ATOM 637 C C . SER A 1 84 ? -7.039 10.389 -1.426 1.00 68.31 84 SER A C 1
ATOM 639 O O . SER A 1 84 ? -6.286 9.611 -0.843 1.00 68.31 84 SER A O 1
ATOM 641 N N . LYS A 1 85 ? -8.352 10.421 -1.152 1.00 69.88 85 LYS A N 1
ATOM 642 C CA . LYS A 1 85 ? -8.990 9.559 -0.142 1.00 69.88 85 LYS A CA 1
ATOM 643 C C . LYS A 1 85 ? -9.054 8.091 -0.572 1.00 69.88 85 LYS A C 1
ATOM 645 O O . LYS A 1 85 ? -9.158 7.202 0.273 1.00 69.88 85 LYS A O 1
ATOM 650 N N . LYS A 1 86 ? -8.953 7.805 -1.874 1.00 75.44 86 LYS A N 1
ATOM 651 C CA . LYS A 1 86 ? -8.941 6.432 -2.404 1.00 75.44 86 LYS A CA 1
ATOM 652 C C . LYS A 1 86 ? -7.563 5.779 -2.335 1.00 75.44 86 LYS A C 1
ATOM 654 O O . LYS A 1 86 ? -7.481 4.553 -2.387 1.00 75.44 86 LYS A O 1
ATOM 659 N N . VAL A 1 87 ? -6.492 6.563 -2.183 1.00 77.38 87 VAL A N 1
ATOM 660 C CA . VAL A 1 87 ? -5.110 6.058 -2.110 1.00 77.38 87 VAL A CA 1
ATOM 661 C C . VAL A 1 87 ? -4.924 5.091 -0.927 1.00 77.38 87 VAL A C 1
ATOM 663 O O . VAL A 1 87 ? -4.573 3.937 -1.181 1.00 77.38 87 VAL A O 1
ATOM 666 N N . PRO A 1 88 ? -5.248 5.461 0.333 1.00 77.62 88 PRO A N 1
ATOM 667 C CA . PRO A 1 88 ? -5.167 4.536 1.468 1.00 77.62 88 PRO A CA 1
ATOM 668 C C . PRO A 1 88 ? -6.059 3.303 1.297 1.00 77.62 88 PRO A C 1
ATOM 670 O O . PRO A 1 88 ? -5.655 2.188 1.609 1.00 77.62 88 PRO A O 1
ATOM 673 N N . THR A 1 89 ? -7.268 3.487 0.761 1.00 80.06 89 THR A N 1
ATOM 674 C CA . THR A 1 89 ? -8.215 2.380 0.568 1.00 80.06 89 THR A CA 1
ATOM 675 C C . THR A 1 89 ? -7.695 1.364 -0.444 1.00 80.06 89 THR A C 1
ATOM 677 O O . THR A 1 89 ? -7.830 0.162 -0.231 1.00 80.06 89 THR A O 1
ATOM 680 N N . THR A 1 90 ? -7.081 1.841 -1.527 1.00 79.88 90 THR A N 1
ATOM 681 C CA . THR A 1 90 ? -6.494 0.975 -2.555 1.00 79.88 90 THR A CA 1
ATOM 682 C C . THR A 1 90 ? -5.286 0.230 -2.010 1.00 79.88 90 THR A C 1
ATOM 684 O O . THR A 1 90 ? -5.165 -0.965 -2.227 1.00 79.88 90 THR A O 1
ATOM 687 N N . LEU A 1 91 ? -4.430 0.895 -1.231 1.00 81.38 91 LEU A N 1
ATOM 688 C CA . LEU A 1 91 ? -3.279 0.231 -0.622 1.00 81.38 91 LEU A CA 1
ATOM 689 C C . LEU A 1 91 ? -3.704 -0.870 0.366 1.00 81.38 91 LEU A C 1
ATOM 691 O O . LEU A 1 91 ? -3.168 -1.974 0.319 1.00 81.38 91 LEU A O 1
ATOM 695 N N . ALA A 1 92 ? -4.707 -0.600 1.208 1.00 83.81 92 ALA A N 1
ATOM 696 C CA . ALA A 1 92 ? -5.274 -1.604 2.108 1.00 83.81 92 ALA A CA 1
ATOM 697 C C . ALA A 1 92 ? -5.945 -2.758 1.341 1.00 83.81 92 ALA A C 1
ATOM 699 O O . ALA A 1 92 ? -5.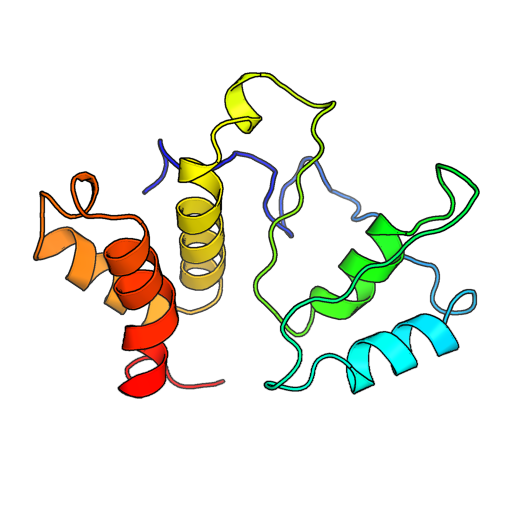850 -3.911 1.748 1.00 83.81 92 ALA A O 1
ATOM 700 N N . TYR A 1 93 ? -6.600 -2.475 0.212 1.00 83.25 93 TYR A N 1
ATOM 701 C CA . TYR A 1 93 ? -7.142 -3.521 -0.653 1.00 83.25 93 TYR A CA 1
ATOM 702 C C . TYR A 1 93 ? -6.034 -4.405 -1.243 1.00 83.25 93 TYR A C 1
ATOM 704 O O . TYR A 1 93 ? -6.127 -5.623 -1.128 1.00 83.25 93 TYR A O 1
ATOM 712 N N . ASN A 1 94 ? -4.957 -3.816 -1.774 1.00 80.56 94 ASN A N 1
ATOM 713 C CA . ASN A 1 94 ? -3.825 -4.567 -2.330 1.00 80.56 94 ASN A CA 1
ATOM 714 C C . ASN A 1 94 ? -3.194 -5.491 -1.274 1.00 80.56 94 ASN A C 1
ATOM 716 O O . ASN A 1 94 ? -2.899 -6.648 -1.566 1.00 80.56 94 ASN A O 1
ATOM 720 N N . LEU A 1 95 ? -3.041 -5.007 -0.035 1.00 81.44 95 LEU A N 1
ATOM 721 C CA . LEU A 1 95 ? -2.581 -5.818 1.099 1.00 81.44 95 LEU A CA 1
ATOM 722 C C . LEU A 1 95 ? -3.544 -6.964 1.422 1.00 81.44 95 LEU A C 1
ATOM 724 O O . LEU A 1 95 ? -3.109 -8.092 1.621 1.00 81.44 95 LEU A O 1
ATOM 728 N N . ALA A 1 96 ? -4.850 -6.694 1.444 1.00 85.25 96 ALA A N 1
ATOM 729 C CA . ALA A 1 96 ? -5.867 -7.704 1.723 1.00 85.25 96 ALA A CA 1
ATOM 730 C C . ALA A 1 96 ? -5.943 -8.785 0.634 1.00 85.25 96 ALA A C 1
ATOM 732 O O . ALA A 1 96 ? -6.197 -9.943 0.936 1.00 85.25 96 ALA A O 1
ATOM 733 N N . VAL A 1 97 ? -5.715 -8.430 -0.631 1.00 83.19 97 VAL A N 1
ATOM 734 C CA . VAL A 1 97 ? -5.636 -9.410 -1.723 1.00 83.19 97 VAL A CA 1
ATOM 735 C C . VAL A 1 97 ? -4.390 -10.290 -1.586 1.00 83.19 97 VAL A C 1
ATOM 737 O O . VAL A 1 97 ? -4.451 -11.475 -1.900 1.00 83.19 97 VAL A O 1
ATOM 740 N N . ALA A 1 98 ? -3.274 -9.729 -1.114 1.00 81.25 98 ALA A N 1
ATOM 741 C CA . ALA A 1 98 ? -2.011 -10.449 -0.969 1.00 81.25 98 ALA A CA 1
ATOM 742 C C . ALA A 1 98 ? -1.913 -11.298 0.315 1.00 81.25 98 ALA A C 1
ATOM 744 O O . ALA A 1 98 ? -1.202 -12.299 0.317 1.00 81.25 98 ALA A O 1
ATOM 745 N N . ASN A 1 99 ? -2.600 -10.921 1.400 1.00 82.38 99 ASN A N 1
ATOM 746 C CA . ASN A 1 99 ? -2.495 -11.575 2.707 1.00 82.38 99 ASN A CA 1
ATOM 747 C C . ASN A 1 99 ? -3.884 -11.826 3.333 1.00 82.38 99 ASN A C 1
ATOM 749 O O . ASN A 1 99 ? -4.616 -10.889 3.667 1.00 82.38 99 ASN A O 1
ATOM 753 N N . ASP A 1 100 ? -4.229 -13.102 3.549 1.00 84.50 100 ASP A N 1
ATOM 754 C CA . ASP A 1 100 ? -5.533 -13.513 4.100 1.00 84.50 100 ASP A CA 1
ATOM 755 C C . ASP A 1 100 ? -5.743 -13.049 5.554 1.00 84.50 100 ASP A C 1
ATOM 757 O O . ASP A 1 100 ? -6.854 -12.678 5.941 1.00 84.50 100 ASP A O 1
ATOM 761 N N . GLY A 1 101 ? -4.681 -12.999 6.364 1.00 86.31 101 GLY A N 1
ATOM 762 C CA . GLY A 1 101 ? -4.736 -12.464 7.728 1.00 86.31 101 GLY A CA 1
ATOM 763 C C . GLY A 1 101 ? -5.127 -10.986 7.733 1.00 86.31 101 GLY A C 1
ATOM 764 O O . GLY A 1 101 ? -6.063 -10.577 8.429 1.00 86.31 101 GLY A O 1
ATOM 765 N N . TYR A 1 102 ? -4.491 -10.197 6.866 1.00 87.81 102 TYR A N 1
ATOM 766 C CA . TYR A 1 102 ? -4.828 -8.790 6.672 1.00 87.81 102 TYR A CA 1
ATOM 767 C C . TYR A 1 102 ? -6.257 -8.618 6.127 1.00 87.81 102 TYR A C 1
ATOM 769 O O . TYR A 1 102 ? -7.003 -7.756 6.599 1.00 87.81 102 TYR A O 1
ATOM 777 N N . TYR A 1 103 ? -6.698 -9.469 5.193 1.00 86.88 103 TYR A N 1
ATOM 778 C CA . TYR A 1 103 ? -8.083 -9.471 4.709 1.00 86.88 103 TYR A CA 1
ATOM 779 C C . TYR A 1 103 ? -9.097 -9.676 5.840 1.00 86.88 103 TYR A C 1
ATOM 781 O O . TYR A 1 103 ? -10.060 -8.909 5.962 1.00 86.88 103 TYR A O 1
ATOM 789 N N . ARG A 1 104 ? -8.874 -10.679 6.699 1.00 88.94 104 ARG A N 1
ATOM 790 C CA . ARG A 1 104 ? -9.735 -10.955 7.859 1.00 88.94 104 ARG A CA 1
ATOM 791 C C . ARG A 1 104 ? -9.769 -9.772 8.820 1.00 88.94 104 ARG A C 1
ATOM 793 O O . ARG A 1 104 ? -10.856 -9.381 9.250 1.00 88.94 104 ARG A O 1
ATOM 800 N N . TYR A 1 105 ? -8.613 -9.173 9.099 1.00 89.62 105 TYR A N 1
ATOM 801 C CA . TYR A 1 105 ? -8.500 -7.985 9.941 1.00 89.62 105 TYR A CA 1
ATOM 802 C C . TYR A 1 105 ? -9.341 -6.821 9.399 1.00 89.62 105 TYR A C 1
ATOM 804 O O . TYR A 1 105 ? -10.217 -6.302 10.093 1.00 89.62 105 TYR A O 1
ATOM 812 N N . ILE A 1 106 ? -9.146 -6.453 8.131 1.00 87.69 106 ILE A N 1
ATOM 813 C CA . ILE A 1 106 ? -9.893 -5.365 7.491 1.00 87.69 106 ILE A CA 1
ATOM 814 C C . ILE A 1 106 ? -11.394 -5.644 7.494 1.00 87.69 106 ILE A C 1
ATOM 816 O O . ILE A 1 106 ? -12.195 -4.749 7.775 1.00 87.69 106 ILE A O 1
ATOM 820 N N . LYS A 1 107 ? -11.798 -6.887 7.212 1.00 88.31 107 LYS A N 1
ATOM 821 C CA . LYS A 1 107 ? -13.206 -7.285 7.250 1.00 88.31 107 LYS A CA 1
ATOM 822 C C . LYS A 1 107 ? -13.798 -7.100 8.649 1.00 88.31 107 LYS A C 1
ATOM 824 O O . LYS A 1 107 ? -14.912 -6.588 8.757 1.00 88.31 107 LYS A O 1
ATOM 829 N N . ALA A 1 108 ? -13.063 -7.453 9.703 1.00 88.25 108 ALA A N 1
ATOM 830 C CA . ALA A 1 108 ? -13.492 -7.263 11.087 1.00 88.25 108 ALA A CA 1
ATOM 831 C C . ALA A 1 108 ? -13.609 -5.775 11.455 1.00 88.25 108 ALA A C 1
ATOM 833 O O . ALA A 1 108 ? -14.642 -5.363 11.986 1.00 88.25 108 ALA A O 1
ATOM 834 N N . VAL A 1 109 ? -12.616 -4.951 11.096 1.00 86.94 109 VAL A N 1
ATOM 835 C CA . VAL A 1 109 ? -12.637 -3.494 11.335 1.00 86.94 109 VAL A CA 1
ATOM 836 C C . VAL A 1 109 ? -13.858 -2.855 10.675 1.00 86.94 109 VAL A C 1
ATOM 838 O O . VAL A 1 109 ? -14.611 -2.136 11.330 1.00 86.94 109 VAL A O 1
ATOM 841 N N . LEU A 1 110 ? -14.097 -3.162 9.397 1.00 85.19 110 LEU A N 1
ATOM 842 C CA . LEU A 1 110 ? -15.221 -2.604 8.642 1.00 85.19 110 LEU A CA 1
ATOM 843 C C . LEU A 1 110 ? -16.585 -3.114 9.122 1.00 85.19 110 LEU A C 1
ATOM 845 O O . LEU A 1 110 ? -17.574 -2.401 8.985 1.00 85.19 110 LEU A O 1
ATOM 849 N N . SER A 1 111 ? -16.651 -4.333 9.664 1.00 87.06 111 SER A N 1
ATOM 850 C CA . SER A 1 111 ? -17.896 -4.885 10.221 1.00 87.06 111 SER A CA 1
ATOM 851 C C . SER A 1 111 ? -18.219 -4.298 11.596 1.00 87.06 111 SER A C 1
ATOM 853 O O . SER A 1 111 ? -19.386 -4.186 11.954 1.00 87.06 111 SER A O 1
ATOM 855 N N . THR A 1 112 ? -17.191 -3.920 12.360 1.00 87.50 112 THR A N 1
ATOM 856 C CA . THR A 1 112 ? -17.338 -3.384 13.721 1.00 87.50 112 THR A CA 1
ATOM 857 C C . THR A 1 112 ? -17.682 -1.895 13.729 1.00 87.50 112 THR A C 1
ATOM 859 O O . THR A 1 112 ? -18.413 -1.443 14.606 1.00 87.50 112 THR A O 1
ATOM 862 N N . ASP A 1 113 ? -17.172 -1.122 12.765 1.00 84.81 113 ASP A N 1
ATOM 863 C CA . ASP A 1 113 ? -17.355 0.333 12.710 1.00 84.81 113 ASP A CA 1
ATOM 864 C C . ASP A 1 113 ? -17.962 0.782 11.364 1.00 84.81 113 ASP A C 1
ATOM 866 O O . ASP A 1 113 ? -17.229 1.063 10.410 1.00 84.81 113 ASP A O 1
ATOM 870 N N . PRO A 1 114 ? -19.301 0.898 11.267 1.00 80.62 114 PRO A N 1
ATOM 871 C CA . PRO A 1 114 ? -19.981 1.369 10.056 1.00 80.62 114 PRO A CA 1
ATOM 872 C C . PRO A 1 114 ? -19.599 2.805 9.665 1.00 80.62 114 PRO A C 1
ATOM 874 O O . PRO A 1 114 ? -19.616 3.155 8.483 1.00 80.62 114 PRO A O 1
ATOM 877 N N . PHE A 1 115 ? -19.213 3.621 10.651 1.00 83.31 115 PHE A N 1
ATOM 878 C CA . PHE A 1 115 ? -18.815 5.020 10.485 1.00 83.31 115 PHE A CA 1
ATOM 879 C C . PHE A 1 115 ? -17.309 5.181 10.292 1.00 83.31 115 PHE A C 1
ATOM 881 O O . PHE A 1 115 ? -16.807 6.305 10.304 1.00 83.31 115 PHE A O 1
ATOM 888 N N . PHE A 1 116 ? -16.571 4.087 10.061 1.00 81.31 116 PHE A N 1
ATOM 889 C CA . PHE A 1 116 ? -15.134 4.119 9.792 1.00 81.31 116 PHE A CA 1
ATOM 890 C C . PHE A 1 116 ? -14.775 5.191 8.751 1.00 81.31 116 PHE A C 1
ATOM 892 O O . PHE A 1 116 ? -13.780 5.892 8.885 1.00 81.31 116 PHE A O 1
ATOM 899 N N . ARG A 1 117 ? -15.644 5.405 7.757 1.00 72.94 117 ARG A N 1
ATOM 900 C CA . ARG A 1 117 ? -15.456 6.386 6.678 1.00 72.94 117 ARG A CA 1
ATOM 901 C C . ARG A 1 117 ? -15.537 7.849 7.076 1.00 72.94 117 ARG A C 1
ATOM 903 O O . ARG A 1 117 ? -14.988 8.686 6.370 1.00 72.94 117 ARG A O 1
ATOM 910 N N . GLU A 1 118 ? -16.197 8.144 8.179 1.00 82.56 118 GLU A N 1
ATOM 911 C CA . GLU A 1 118 ? -16.347 9.504 8.692 1.00 82.56 118 GLU A CA 1
ATOM 912 C C . GLU A 1 118 ? -15.222 9.862 9.670 1.00 82.56 118 GLU A C 1
ATOM 914 O O . GLU A 1 118 ? -15.110 11.004 10.113 1.00 82.56 118 GLU A O 1
ATOM 919 N N . LYS A 1 119 ? -14.356 8.893 9.995 1.00 82.75 119 LYS A N 1
ATOM 920 C CA . LYS A 1 119 ? -13.191 9.110 10.849 1.00 82.75 119 LYS A CA 1
ATOM 921 C C . LYS A 1 119 ? -12.143 9.975 10.154 1.00 82.75 119 LYS A C 1
ATOM 923 O O . LYS A 1 119 ? -12.078 10.086 8.930 1.00 82.75 119 LYS A O 1
ATOM 928 N N . SER A 1 120 ? -11.282 10.571 10.971 1.00 84.81 120 SER A N 1
ATOM 929 C CA . SER A 1 120 ? -10.188 11.403 10.485 1.00 84.81 120 SER A CA 1
ATOM 930 C C . SER A 1 120 ? -9.178 10.587 9.656 1.00 84.81 120 SER A C 1
ATOM 932 O O . SER A 1 120 ? -9.034 9.378 9.862 1.00 84.81 120 SER A O 1
ATOM 934 N N . PRO A 1 121 ? -8.410 11.236 8.761 1.00 79.31 121 PRO A N 1
ATOM 935 C CA . PRO A 1 121 ? -7.336 10.573 8.019 1.00 79.31 121 PRO A CA 1
ATOM 936 C C . PRO A 1 121 ? -6.297 9.884 8.917 1.00 79.31 121 PRO A C 1
ATOM 938 O O . PRO A 1 121 ? -5.770 8.836 8.553 1.00 79.31 121 PRO A O 1
ATOM 941 N N . ALA A 1 122 ? -6.024 10.448 10.098 1.00 82.75 122 ALA A N 1
ATOM 942 C CA . ALA A 1 122 ? -5.103 9.861 11.069 1.00 82.75 122 ALA A CA 1
ATOM 943 C C . ALA A 1 122 ? -5.637 8.534 11.633 1.00 82.75 122 ALA A C 1
ATOM 945 O O . ALA A 1 122 ? -4.895 7.558 11.704 1.00 82.75 122 ALA A O 1
ATOM 946 N N . GLU A 1 123 ? -6.930 8.476 11.966 1.00 85.25 123 GLU A N 1
ATOM 947 C CA . GLU A 1 123 ? -7.581 7.257 12.463 1.00 85.25 123 GLU A CA 1
ATOM 948 C C . GLU A 1 123 ? -7.609 6.165 11.386 1.00 85.25 123 GLU A C 1
ATOM 950 O O . GLU A 1 123 ? -7.320 5.001 11.661 1.00 85.25 123 GLU A O 1
ATOM 955 N N . TRP A 1 124 ? -7.892 6.553 10.139 1.00 84.88 124 TRP A N 1
ATOM 956 C CA . TRP A 1 124 ? -7.802 5.671 8.975 1.00 84.88 124 TRP A CA 1
ATOM 957 C C . TRP A 1 124 ? -6.410 5.071 8.829 1.00 84.88 124 TRP A C 1
ATOM 959 O O . TRP A 1 124 ? -6.269 3.855 8.729 1.00 84.88 124 TRP A O 1
ATOM 969 N N . PHE A 1 125 ? -5.383 5.921 8.825 1.00 83.44 125 PHE A N 1
ATOM 970 C CA . PHE A 1 125 ? -4.007 5.474 8.665 1.00 83.44 125 PHE A CA 1
ATOM 971 C C . PHE A 1 125 ? -3.599 4.532 9.798 1.00 83.44 125 PHE A C 1
ATOM 973 O O . PHE A 1 125 ? -3.049 3.462 9.547 1.00 83.44 125 PHE A O 1
ATOM 980 N N . HIS A 1 126 ? -3.934 4.893 11.038 1.00 85.75 126 HIS A N 1
ATOM 981 C CA . HIS A 1 126 ? -3.628 4.074 12.199 1.00 85.75 126 HIS A CA 1
ATOM 982 C C . HIS A 1 126 ? -4.297 2.698 12.116 1.00 85.75 126 HIS A C 1
ATOM 984 O O . HIS A 1 126 ? -3.621 1.678 12.229 1.00 85.75 126 HIS A O 1
ATOM 990 N N . ARG A 1 127 ? -5.605 2.645 11.853 1.00 87.25 127 ARG A N 1
ATOM 991 C CA . ARG A 1 127 ? -6.346 1.380 11.790 1.00 87.25 127 ARG A CA 1
ATOM 992 C C . ARG A 1 127 ? -5.988 0.524 10.580 1.00 87.25 127 ARG A C 1
ATOM 994 O O . ARG A 1 127 ? -6.017 -0.688 10.695 1.00 87.25 127 ARG A O 1
ATOM 1001 N N . LEU A 1 128 ? -5.655 1.108 9.431 1.00 85.81 128 LEU A N 1
ATOM 1002 C CA . LEU A 1 128 ? -5.312 0.323 8.240 1.00 85.81 128 LEU A CA 1
ATOM 1003 C C . LEU A 1 128 ? -3.849 -0.132 8.228 1.00 85.81 128 LEU A C 1
ATOM 1005 O O . LEU A 1 128 ? -3.568 -1.219 7.736 1.00 85.81 128 LEU A O 1
ATOM 1009 N N . PHE A 1 129 ? -2.913 0.667 8.741 1.00 85.31 129 PHE A N 1
ATOM 1010 C CA . PHE A 1 129 ? -1.481 0.435 8.502 1.00 85.31 129 PHE A CA 1
ATOM 1011 C C . PHE A 1 129 ? -0.619 0.357 9.755 1.00 85.31 129 PHE A C 1
ATOM 1013 O O . PHE A 1 129 ? 0.531 -0.042 9.647 1.00 85.31 129 PHE A O 1
ATOM 1020 N N . ILE A 1 130 ? -1.129 0.727 10.930 1.00 84.25 130 ILE A N 1
ATOM 1021 C CA . ILE A 1 130 ? -0.352 0.673 12.176 1.00 84.25 130 ILE A CA 1
ATOM 1022 C C . ILE A 1 130 ? -0.864 -0.462 13.070 1.00 84.25 130 ILE A C 1
ATOM 1024 O O . ILE A 1 130 ? -0.131 -1.394 13.390 1.00 84.25 130 ILE A 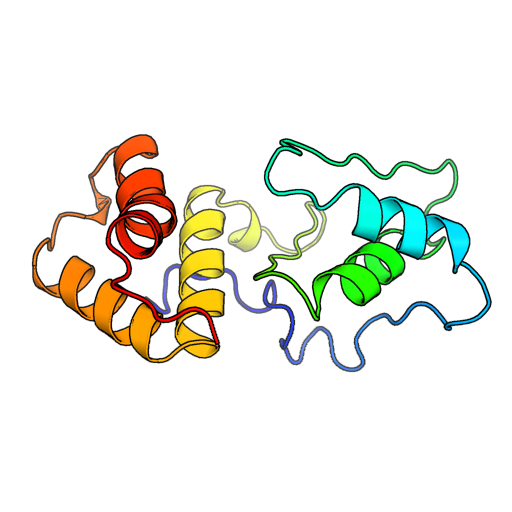O 1
ATOM 1028 N N . ALA A 1 131 ? -2.145 -0.417 13.434 1.00 86.50 131 ALA A N 1
ATOM 1029 C CA . ALA A 1 131 ? -2.789 -1.383 14.316 1.00 86.50 131 ALA A CA 1
ATOM 1030 C C . ALA A 1 131 ? -2.660 -2.866 13.893 1.00 86.50 131 ALA A C 1
ATOM 1032 O O . ALA A 1 131 ? -2.462 -3.687 14.792 1.00 86.50 131 ALA A O 1
ATOM 1033 N N . PRO A 1 132 ? -2.748 -3.257 12.601 1.00 84.12 132 PRO A N 1
ATOM 1034 C CA . PRO A 1 132 ? -2.598 -4.666 12.228 1.00 84.12 132 PRO A CA 1
ATOM 1035 C C . PRO A 1 132 ? -1.188 -5.220 12.480 1.00 84.12 132 PRO A C 1
ATOM 1037 O O . PRO A 1 132 ? -1.060 -6.395 12.813 1.00 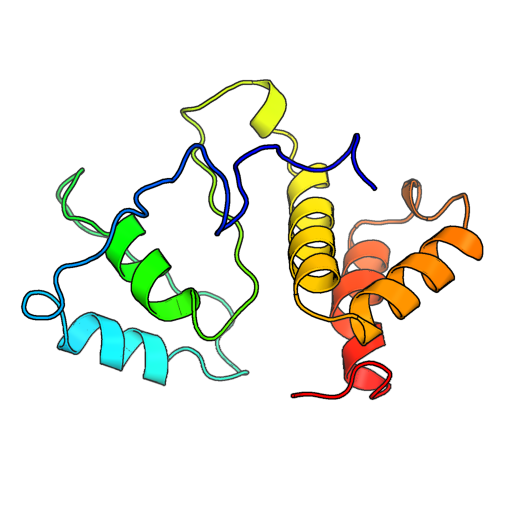84.12 132 PRO A O 1
ATOM 1040 N N . PHE A 1 133 ? -0.155 -4.377 12.384 1.00 77.88 133 PHE A N 1
ATOM 1041 C CA . PHE A 1 133 ? 1.248 -4.791 12.492 1.00 77.88 133 PHE A CA 1
ATOM 1042 C C . PHE A 1 133 ? 1.805 -4.664 13.915 1.00 77.88 133 PHE A C 1
ATOM 1044 O O . PHE A 1 133 ? 2.621 -5.477 14.320 1.00 77.88 133 PHE A O 1
ATOM 1051 N N . ILE A 1 134 ? 1.327 -3.705 14.720 1.00 75.62 134 ILE A N 1
ATOM 1052 C CA . ILE A 1 134 ? 1.732 -3.604 16.138 1.00 75.62 134 ILE A CA 1
ATOM 1053 C C . ILE A 1 134 ? 1.221 -4.794 16.959 1.00 75.62 134 ILE A C 1
ATOM 1055 O O . ILE A 1 134 ? 1.882 -5.243 17.890 1.00 75.62 134 ILE A O 1
ATOM 1059 N N . ASN A 1 135 ? 0.032 -5.300 16.633 1.00 62.09 135 ASN A N 1
ATOM 1060 C CA . ASN A 1 135 ? -0.621 -6.335 17.429 1.00 62.09 135 ASN A CA 1
ATOM 1061 C C . ASN A 1 135 ? -0.289 -7.767 16.963 1.00 62.09 135 ASN A C 1
ATOM 1063 O O . ASN A 1 135 ? -0.924 -8.699 17.450 1.00 62.09 135 ASN A O 1
ATOM 1067 N N . ASN A 1 136 ? 0.645 -7.950 16.013 1.00 58.81 136 ASN A N 1
ATOM 1068 C CA . ASN A 1 136 ? 0.935 -9.237 15.353 1.00 58.81 136 ASN A CA 1
ATOM 1069 C C . ASN A 1 136 ? -0.334 -9.968 14.869 1.00 58.81 136 ASN A C 1
ATOM 1071 O O . ASN A 1 136 ? -0.402 -11.193 14.859 1.00 58.81 136 ASN A O 1
ATOM 1075 N N . LEU A 1 137 ? -1.377 -9.217 14.492 1.00 57.53 137 LEU A N 1
ATOM 1076 C CA . LEU A 1 137 ? -2.652 -9.784 14.027 1.00 57.53 137 LEU A CA 1
ATOM 1077 C C . LEU A 1 137 ? -2.564 -10.279 12.578 1.00 57.53 137 LEU A C 1
ATOM 1079 O O . LEU A 1 137 ? -3.508 -10.877 12.062 1.00 57.53 137 LEU A O 1
ATOM 1083 N N . VAL A 1 138 ? -1.438 -9.998 11.929 1.00 57.50 138 VAL A N 1
ATOM 1084 C CA . VAL A 1 138 ? -1.074 -10.425 10.589 1.00 57.50 138 VAL A CA 1
ATOM 1085 C C . VAL A 1 138 ? 0.282 -11.104 10.737 1.00 57.50 138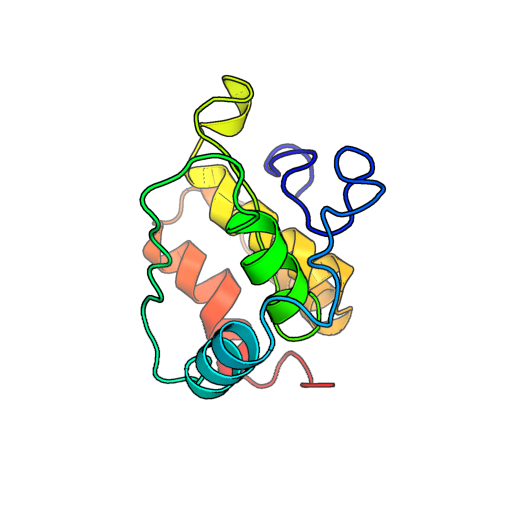 VAL A C 1
ATOM 1087 O O . VAL A 1 138 ? 1.241 -10.451 11.142 1.00 57.50 138 VAL A O 1
ATOM 1090 N N . GLU A 1 139 ? 0.354 -12.411 10.490 1.00 51.81 139 GLU A N 1
ATOM 1091 C CA . GLU A 1 139 ? 1.638 -13.115 10.463 1.00 51.81 139 GLU A CA 1
ATOM 1092 C C . GLU A 1 139 ? 2.468 -12.576 9.287 1.00 51.81 139 GLU A C 1
ATOM 1094 O O . GLU A 1 139 ? 1.980 -12.524 8.151 1.00 51.81 139 GLU A O 1
ATOM 1099 N N . GLU A 1 140 ? 3.696 -12.131 9.570 1.00 49.59 140 GLU A N 1
ATOM 1100 C CA . GLU A 1 140 ? 4.699 -11.854 8.540 1.00 49.59 140 GLU A CA 1
ATOM 1101 C C . GLU A 1 140 ? 5.123 -13.195 7.930 1.00 49.59 140 GLU A C 1
ATOM 1103 O O . GLU A 1 140 ? 5.836 -13.977 8.558 1.00 49.59 140 GLU A O 1
ATOM 1108 N N . THR A 1 141 ? 4.617 -13.491 6.733 1.00 41.78 141 THR A N 1
ATOM 1109 C CA . THR A 1 141 ? 5.126 -14.563 5.861 1.00 41.78 141 THR A CA 1
ATOM 1110 C C . THR A 1 141 ? 6.345 -14.110 5.087 1.00 41.78 141 THR A C 1
ATOM 1112 O O . THR A 1 141 ? 6.254 -13.000 4.511 1.00 41.78 141 THR A O 1
#

Radius of gyration: 16.55 Å; chains: 1; bounding box: 43×30×38 Å

Foldseek 3Di:
DPVLADQPQFLPHPVCVVPLADDCPPQVPVLVVVLVLPDPPNPDDDDDDDDPPPCSVNSVSNNCVPPAQDTHDDPPDDPVNPPPSSVLVNSLVNVVVVFVLSVVQVVVVCVVDVCQVVDDPVSSCCSRPPVCVVVCSGPDD

pLDDT: mean 71.88, std 10.63, range [41.78, 89.62]